Protein AF-A0A7S4EXE8-F1 (afdb_monomer)

Sequence (149 aa):
MPPPPPPPVHASGTGGAAAHLMAPPIGIGGQPGQQPPQQLPQPPAPPPAAAPPPTPQMQQTMAAISQHKQNLGGLQAQQRQLMMVHAQGRLNPVQQQQAMVQVQQLNRAIAALQQKLQADTASLQQQQQIAQQQHQQELQRQQQQQQQQ

Mean predicted aligned error: 17.36 Å

Nearest PDB structures (foldseek):
  7w1m-assembly1_A  TM=9.040E-01  e=3.646E+00  Homo sapiens
  5wkq-assembly1_A  TM=7.401E-01  e=8.380E+00  Shigella flexneri
  3syv-assembly1_A  TM=6.497E-01  e=7.860E+00  Mus musculus

Secondary structure (DSSP, 8-state):
-PPPPPPPP-------------------------PPP--PPPPPPPPPPPPPPPPHHHHHHHHHHHHHHHHHHHHHHHHHHHHHHHHTS---HHHHHHHHHHHHHHHHHHHHHHHHHHHHHHHHHHHHHHHHHHHHHHHHHHHHHHTT-

Radius of gyration: 33.78 Å; Cα contacts (8 Å, |Δi|>4): 37; chains: 1; bounding box: 90×47×71 Å

pLDDT: mean 75.28, std 18.58, range [33.81, 94.44]

Organism: Chrysotila carterae (NCBI:txid13221)

Solvent-accessible surface area (backbone atoms only — not comparable to full-atom values): 9626 Å² total; per-residue (Å²): 136,86,82,85,84,82,82,88,80,88,82,84,79,85,85,82,82,83,82,87,88,85,85,87,82,92,77,92,78,90,77,95,80,81,76,75,80,79,77,71,81,73,76,77,79,76,77,82,79,76,79,79,77,84,47,75,67,49,52,51,43,53,52,51,44,52,51,46,52,53,52,45,52,52,52,53,49,49,53,51,50,50,52,55,60,61,69,67,71,79,66,52,72,69,53,49,52,53,48,52,53,51,49,52,52,48,52,52,52,47,52,54,46,50,53,50,43,52,53,43,52,52,49,46,53,52,52,54,52,51,51,53,52,52,50,54,54,51,52,52,53,52,55,57,54,61,74,75,108

Foldseek 3Di:
DDDDDDDDDDDDDDDDDDDDDDDDDDDDDDDPDDDDPPPDPDPPDDPPDDQDDQDPVLVVLVVVLVVLVVVLVVLVVVLVVLVVVVVVPPDDVVRVVVSVVVNVVSVVVNVVSVVVSVVSVVVSVVVSVVSVVVSVVVVVVVVVVVVVD

Structure (mmCIF, N/CA/C/O backbone):
data_AF-A0A7S4EXE8-F1
#
_entry.id   AF-A0A7S4EXE8-F1
#
loop_
_atom_site.group_PDB
_atom_site.id
_atom_site.type_symbol
_atom_site.label_atom_id
_atom_site.label_alt_id
_atom_site.label_comp_id
_atom_site.label_asym_id
_atom_site.label_entity_id
_atom_site.label_seq_id
_atom_site.pdbx_PDB_ins_code
_atom_site.Cartn_x
_atom_site.Cartn_y
_atom_site.Cartn_z
_atom_site.occupancy
_atom_site.B_iso_or_equiv
_atom_site.auth_seq_id
_atom_site.auth_comp_id
_atom_site.auth_asym_id
_atom_site.auth_atom_id
_atom_site.pdbx_PDB_model_num
ATOM 1 N N . MET A 1 1 ? -11.450 -35.462 -9.674 1.00 50.41 1 MET A N 1
ATOM 2 C CA . MET A 1 1 ? -12.498 -36.242 -8.981 1.00 50.41 1 MET A CA 1
ATOM 3 C C . MET A 1 1 ? -13.486 -35.245 -8.387 1.00 50.41 1 MET A C 1
ATOM 5 O O . MET A 1 1 ? -13.013 -34.333 -7.718 1.00 50.41 1 MET A O 1
ATOM 9 N N . PRO A 1 2 ? -14.787 -35.312 -8.713 1.00 60.88 2 PRO A N 1
ATOM 10 C CA . PRO A 1 2 ? -15.781 -34.358 -8.213 1.00 60.88 2 PRO A CA 1
ATOM 11 C C . PRO A 1 2 ? -16.197 -34.648 -6.752 1.00 60.88 2 PRO A C 1
ATOM 13 O O . PRO A 1 2 ? -16.069 -35.790 -6.307 1.00 60.88 2 PRO A O 1
ATOM 16 N N . PRO A 1 3 ? -16.672 -33.629 -6.007 1.00 61.62 3 PRO A N 1
ATOM 17 C CA . PRO A 1 3 ? -17.107 -33.757 -4.612 1.00 61.62 3 PRO A CA 1
ATOM 18 C C . PRO A 1 3 ? -18.470 -34.470 -4.463 1.00 61.62 3 PRO A C 1
ATOM 20 O O . PRO A 1 3 ? -19.247 -34.500 -5.421 1.00 61.62 3 PRO A O 1
ATOM 23 N N . PRO A 1 4 ? -18.780 -35.031 -3.274 1.00 67.38 4 PRO A N 1
ATOM 24 C CA . PRO A 1 4 ? -20.052 -35.707 -3.010 1.00 67.38 4 PRO A CA 1
ATOM 25 C C . PRO A 1 4 ? -21.248 -34.731 -2.923 1.00 67.38 4 PRO A C 1
ATOM 27 O O . PRO A 1 4 ? -21.058 -33.554 -2.606 1.00 67.38 4 PRO A O 1
ATOM 30 N N . PRO A 1 5 ? -22.482 -35.209 -3.188 1.00 69.62 5 PRO A N 1
ATOM 31 C CA . PRO A 1 5 ? -23.692 -34.385 -3.190 1.00 69.62 5 PRO A CA 1
ATOM 32 C C . PRO A 1 5 ? -24.179 -34.002 -1.774 1.00 69.62 5 PRO A C 1
ATOM 34 O O . PRO A 1 5 ? -23.895 -34.717 -0.810 1.00 69.62 5 PRO A O 1
ATOM 37 N N . PRO A 1 6 ? -24.940 -32.895 -1.640 1.00 68.12 6 PRO A N 1
ATOM 38 C CA . PRO A 1 6 ? -25.520 -32.451 -0.370 1.00 68.12 6 PRO A CA 1
ATOM 39 C C . PRO A 1 6 ? -26.718 -33.316 0.087 1.00 68.12 6 PRO A C 1
ATOM 41 O O . PRO A 1 6 ? -27.368 -33.951 -0.747 1.00 68.12 6 PRO A O 1
ATOM 44 N N . PRO A 1 7 ? -27.047 -33.325 1.397 1.00 62.19 7 PRO A N 1
ATOM 45 C CA . PRO A 1 7 ? -28.216 -34.031 1.932 1.00 62.19 7 PRO A CA 1
ATOM 46 C C . PRO A 1 7 ? -29.552 -33.357 1.546 1.00 62.19 7 PRO A C 1
ATOM 48 O O . PRO A 1 7 ? -29.574 -32.156 1.257 1.00 62.19 7 PRO A O 1
ATOM 51 N N . PRO A 1 8 ? -30.679 -34.101 1.552 1.00 59.56 8 PRO A N 1
ATOM 52 C CA . PRO A 1 8 ? -31.983 -33.583 1.148 1.00 59.56 8 PRO A CA 1
ATOM 53 C C . PRO A 1 8 ? -32.562 -32.593 2.168 1.00 59.56 8 PRO A C 1
ATOM 55 O O . PRO A 1 8 ? -32.577 -32.837 3.374 1.00 59.56 8 PRO A O 1
ATOM 58 N N . VAL A 1 9 ? -33.091 -31.485 1.651 1.00 56.12 9 VAL A N 1
ATOM 59 C CA . VAL A 1 9 ? -33.849 -30.479 2.399 1.00 56.12 9 VAL A CA 1
ATOM 60 C C . VAL A 1 9 ? -35.326 -30.879 2.444 1.00 56.12 9 VAL A C 1
ATOM 62 O O . VAL A 1 9 ? -35.964 -31.040 1.406 1.00 56.12 9 VAL A O 1
ATOM 65 N N . HIS A 1 10 ? -35.899 -31.035 3.638 1.00 46.44 10 HIS A N 1
ATOM 66 C CA . HIS A 1 10 ? -37.352 -31.119 3.788 1.00 46.44 10 HIS A CA 1
ATOM 67 C C . HIS A 1 10 ? -37.927 -29.702 3.754 1.00 46.44 10 HIS A C 1
ATOM 69 O O . HIS A 1 10 ? -37.835 -28.949 4.720 1.00 46.44 10 HIS A O 1
ATOM 75 N N . ALA A 1 11 ? -38.502 -29.342 2.610 1.00 45.72 11 ALA A N 1
ATOM 76 C CA . ALA A 1 11 ? -39.351 -28.174 2.465 1.00 45.72 11 ALA A CA 1
ATOM 77 C C . ALA A 1 11 ? -40.782 -28.536 2.888 1.00 45.72 11 ALA A C 1
ATOM 79 O O . ALA A 1 11 ? -41.367 -29.501 2.402 1.00 45.72 11 ALA A O 1
ATOM 80 N N . SER A 1 12 ? -41.378 -27.738 3.764 1.00 42.78 12 SER A N 1
ATOM 81 C CA . SER A 1 12 ? -42.832 -27.643 3.889 1.00 42.78 12 SER A CA 1
ATOM 82 C C . SER A 1 12 ? -43.164 -26.162 3.942 1.00 42.78 12 SER A C 1
ATOM 84 O O . SER A 1 12 ? -43.001 -25.502 4.963 1.00 42.78 12 SER A O 1
ATOM 86 N N . GLY A 1 13 ? -43.497 -25.630 2.768 1.00 40.88 13 GLY A N 1
ATOM 87 C CA . GLY A 1 13 ? -44.066 -24.301 2.596 1.00 40.88 13 GLY A CA 1
ATOM 88 C C . GLY A 1 13 ? -45.588 -24.369 2.499 1.00 40.88 13 GLY A C 1
ATOM 89 O O . GLY A 1 13 ? -46.168 -25.450 2.567 1.00 40.88 13 GLY A O 1
ATOM 90 N N . THR A 1 14 ? -46.181 -23.205 2.216 1.00 38.81 14 THR A N 1
ATOM 91 C CA . THR A 1 14 ? -47.620 -22.875 2.114 1.00 38.81 14 THR A CA 1
ATOM 92 C C . THR A 1 14 ? -48.256 -22.633 3.491 1.00 38.81 14 THR A C 1
ATOM 94 O O . THR A 1 14 ? -48.207 -23.489 4.356 1.00 38.81 14 THR A O 1
ATOM 97 N N . GLY A 1 15 ? -48.764 -21.454 3.852 1.00 35.69 15 GLY A N 1
ATOM 98 C CA . GLY A 1 15 ? -49.397 -20.391 3.075 1.00 35.69 15 GLY A CA 1
ATOM 99 C C . GLY A 1 15 ? -50.869 -20.327 3.493 1.00 35.69 15 GLY A C 1
ATOM 100 O O . GLY A 1 15 ? -51.488 -21.368 3.664 1.00 35.69 15 GLY A O 1
ATOM 101 N N . GLY A 1 16 ? -51.438 -19.129 3.634 1.00 33.81 16 GLY A N 1
ATOM 102 C CA . GLY A 1 16 ? -52.895 -18.972 3.633 1.00 33.81 16 GLY A CA 1
ATOM 103 C C . GLY A 1 16 ? -53.503 -18.429 4.918 1.00 33.81 16 GLY A C 1
ATOM 104 O O . GLY A 1 16 ? -53.430 -19.017 5.989 1.00 33.81 16 GLY A O 1
ATOM 105 N N . ALA A 1 17 ? -54.129 -17.275 4.748 1.00 40.84 17 ALA A N 1
ATOM 106 C CA . ALA A 1 17 ? -55.019 -16.636 5.684 1.00 40.84 17 ALA A CA 1
ATOM 107 C C . ALA A 1 17 ? -56.302 -17.451 5.927 1.00 40.84 17 ALA A C 1
ATOM 109 O O . ALA A 1 17 ? -56.704 -18.263 5.103 1.00 40.84 17 ALA A O 1
ATOM 110 N N . ALA A 1 18 ? -56.987 -17.048 6.995 1.00 39.09 18 ALA A N 1
ATOM 111 C CA . ALA A 1 18 ? -58.434 -17.072 7.159 1.00 39.09 18 ALA A CA 1
ATOM 112 C C . ALA A 1 18 ? -59.137 -18.427 7.383 1.00 39.09 18 ALA A C 1
ATOM 114 O O . ALA A 1 18 ? -59.157 -19.322 6.554 1.00 39.09 18 ALA A O 1
ATOM 115 N N . ALA A 1 19 ? -59.904 -18.396 8.476 1.00 38.81 19 ALA A N 1
ATOM 116 C CA . ALA A 1 19 ? -61.277 -18.873 8.564 1.00 38.81 19 ALA A CA 1
ATOM 117 C C . ALA A 1 19 ? -61.514 -20.383 8.774 1.00 38.81 19 ALA A C 1
ATOM 119 O O . ALA A 1 19 ? -61.437 -21.198 7.869 1.00 38.81 19 ALA A O 1
ATOM 120 N N . HIS A 1 20 ? -62.040 -20.646 9.976 1.00 42.78 20 HIS A N 1
ATOM 121 C CA . HIS A 1 20 ? -63.339 -21.291 10.172 1.00 42.78 20 HIS A CA 1
ATOM 122 C C . HIS A 1 20 ? -63.474 -22.804 9.902 1.00 42.78 20 HIS A C 1
ATOM 124 O O . HIS A 1 20 ? -63.546 -23.256 8.769 1.00 42.78 20 HIS A O 1
ATOM 130 N N . LEU A 1 21 ? -63.760 -23.497 11.014 1.00 43.69 21 LEU A N 1
ATOM 131 C CA . LEU A 1 21 ? -64.888 -24.420 11.237 1.00 43.69 21 LEU A CA 1
ATOM 132 C C . LEU A 1 21 ? -64.555 -25.892 11.523 1.00 43.69 21 LEU A C 1
ATOM 134 O O . LEU A 1 21 ? -63.811 -26.554 10.817 1.00 43.69 21 LEU A O 1
ATOM 138 N N . MET A 1 22 ? -65.305 -26.371 12.524 1.00 39.97 22 MET A N 1
ATOM 139 C CA . MET A 1 22 ? -65.807 -27.735 12.726 1.00 39.97 22 MET A CA 1
ATOM 140 C C . MET A 1 22 ? -64.983 -28.719 13.576 1.00 39.97 22 MET A C 1
ATOM 142 O O . MET A 1 22 ? -64.315 -29.615 13.084 1.00 39.97 22 MET A O 1
ATOM 146 N N . ALA A 1 23 ? -65.267 -28.605 14.880 1.00 40.66 23 ALA A N 1
ATOM 147 C CA . ALA A 1 23 ? -65.827 -29.653 15.749 1.00 40.66 23 ALA A CA 1
ATOM 148 C C . ALA A 1 23 ? -64.881 -30.693 16.409 1.00 40.66 23 ALA A C 1
ATOM 150 O O . ALA A 1 23 ? -63.863 -31.074 15.842 1.00 40.66 23 ALA A O 1
ATOM 151 N N . PRO A 1 24 ? -65.213 -31.136 17.646 1.00 59.59 24 PRO A N 1
ATOM 152 C CA . PRO A 1 24 ? -64.309 -31.866 18.538 1.00 59.59 24 PRO A CA 1
ATOM 153 C C . PRO A 1 24 ? -64.485 -33.391 18.439 1.00 59.59 24 PRO A C 1
ATOM 155 O O . PRO A 1 24 ? -65.523 -33.862 17.972 1.00 59.59 24 PRO A O 1
ATOM 158 N N . PRO A 1 25 ? -63.576 -34.170 19.049 1.00 44.31 25 PRO A N 1
ATOM 159 C CA . PRO A 1 25 ? -64.010 -35.378 19.730 1.00 44.31 25 PRO A CA 1
ATOM 160 C C . PRO A 1 25 ? -63.699 -35.315 21.225 1.00 44.31 25 PRO A C 1
ATOM 162 O O . PRO A 1 25 ? -62.577 -35.073 21.668 1.00 44.31 25 PRO A O 1
ATOM 165 N N . ILE A 1 26 ? -64.756 -35.558 21.995 1.00 49.12 26 ILE A N 1
ATOM 166 C CA . ILE A 1 26 ? -64.726 -35.869 23.416 1.00 49.12 26 ILE A CA 1
ATOM 167 C C . ILE A 1 26 ? -63.938 -37.166 23.618 1.00 49.12 26 ILE A C 1
ATOM 169 O O . ILE A 1 26 ? -64.305 -38.213 23.091 1.00 49.12 26 ILE A O 1
ATOM 173 N N . GLY A 1 27 ? -62.884 -37.088 24.426 1.00 38.44 27 GLY A N 1
ATOM 174 C CA . GLY A 1 27 ? -62.199 -38.228 25.022 1.00 38.44 27 GLY A CA 1
ATOM 175 C C . GLY A 1 27 ? -62.075 -37.988 26.520 1.00 38.44 27 GLY A C 1
ATOM 176 O O . GLY A 1 27 ? -61.182 -37.277 26.969 1.00 38.44 27 GLY A O 1
ATOM 177 N N . ILE A 1 28 ? -63.019 -38.538 27.282 1.00 46.72 28 ILE A N 1
ATOM 178 C CA . ILE A 1 28 ? -63.002 -38.574 28.745 1.00 46.72 28 ILE A CA 1
ATOM 179 C C . ILE A 1 28 ? -61.961 -39.613 29.176 1.00 46.72 28 ILE A C 1
ATOM 181 O O . ILE A 1 28 ? -62.108 -40.796 28.884 1.00 46.72 28 ILE A O 1
ATOM 185 N N . GLY A 1 29 ? -60.926 -39.178 29.889 1.00 39.91 29 GLY A N 1
ATOM 186 C CA . GLY A 1 29 ? -59.941 -40.044 30.537 1.00 39.91 29 GLY A CA 1
ATOM 187 C C . GLY A 1 29 ? -59.060 -39.199 31.449 1.00 39.91 29 GLY A C 1
ATOM 188 O O . GLY A 1 29 ? -58.275 -38.387 30.975 1.00 39.91 29 GLY A O 1
ATOM 189 N N . GLY A 1 30 ? -59.289 -39.302 32.756 1.00 42.19 30 GLY A N 1
ATOM 190 C CA . GLY A 1 30 ? -58.833 -38.332 33.746 1.00 42.19 30 GLY A CA 1
ATOM 191 C C . GLY A 1 30 ? -57.326 -38.280 34.002 1.00 42.19 30 GLY A C 1
ATOM 192 O O . GLY A 1 30 ? -56.633 -39.287 33.935 1.00 42.19 30 GLY A O 1
ATOM 193 N N . GLN A 1 31 ? -56.874 -37.091 34.403 1.00 40.81 31 GLN A N 1
ATOM 194 C CA . GLN A 1 31 ? -55.796 -36.855 35.367 1.00 40.81 31 GLN A CA 1
ATOM 195 C C . GLN A 1 31 ? -55.987 -35.436 35.943 1.00 40.81 31 GLN A C 1
ATOM 197 O O . GLN A 1 31 ? -55.885 -34.463 35.195 1.00 40.81 31 GLN A O 1
ATOM 202 N N . PRO A 1 32 ? -56.293 -35.270 37.243 1.00 44.44 32 PRO A N 1
ATOM 203 C CA . PRO A 1 32 ? -56.255 -33.963 37.878 1.00 44.44 32 PRO A CA 1
ATOM 204 C C . PRO A 1 32 ? -54.797 -33.663 38.246 1.00 44.44 32 PRO A C 1
ATOM 206 O O . PRO A 1 32 ? -54.228 -34.354 39.085 1.00 44.44 32 PRO A O 1
ATOM 209 N N . GLY A 1 33 ? -54.174 -32.655 37.630 1.00 47.47 33 GLY A N 1
ATOM 210 C CA . GLY A 1 33 ? -52.963 -32.071 38.227 1.00 47.47 33 GLY A CA 1
ATOM 211 C C . GLY A 1 33 ? -51.902 -31.465 37.317 1.00 47.47 33 GLY A C 1
ATOM 212 O O . GLY A 1 33 ? -51.030 -30.783 37.835 1.00 47.47 33 GLY A O 1
ATOM 213 N N . GLN A 1 34 ? -51.935 -31.640 35.999 1.00 45.44 34 GLN A N 1
ATOM 214 C CA . GLN A 1 34 ? -50.853 -31.118 35.153 1.00 45.44 34 GLN A CA 1
ATOM 215 C C . GLN A 1 34 ? -51.307 -29.824 34.474 1.00 45.44 34 GLN A C 1
ATOM 217 O O . GLN A 1 34 ? -51.804 -29.826 33.349 1.00 45.44 34 GLN A O 1
ATOM 222 N N . GLN A 1 35 ? -51.171 -28.705 35.193 1.00 46.94 35 GLN A N 1
ATOM 223 C CA . GLN A 1 35 ? -51.167 -27.388 34.557 1.00 46.94 35 GLN A CA 1
A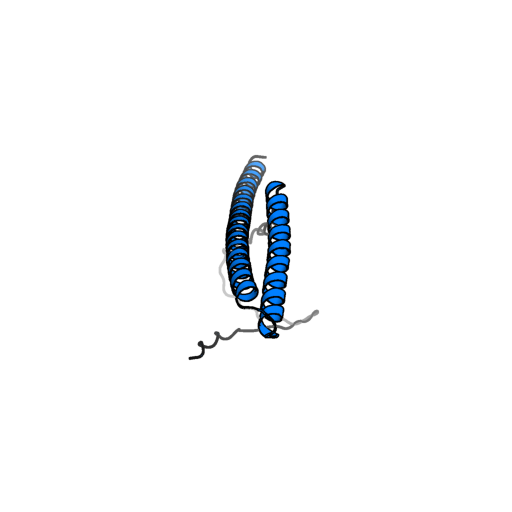TOM 224 C C . GLN A 1 35 ? -50.050 -27.393 33.497 1.00 46.94 35 GLN A C 1
ATOM 226 O O . GLN A 1 35 ? -48.926 -27.779 33.827 1.00 46.94 35 GLN A O 1
ATOM 231 N N . PRO A 1 36 ? -50.314 -27.013 32.233 1.00 54.06 36 PRO A N 1
ATOM 232 C CA . PRO A 1 36 ? -49.245 -26.890 31.253 1.00 54.06 36 PRO A CA 1
ATOM 233 C C . PRO A 1 36 ? -48.228 -25.864 31.776 1.00 54.06 36 PRO A C 1
ATOM 235 O O . PRO A 1 36 ? -48.645 -24.841 32.332 1.00 54.06 36 PRO A O 1
ATOM 238 N N . PRO A 1 37 ? -46.911 -26.110 31.640 1.00 53.62 37 PRO A N 1
ATOM 239 C CA . PRO A 1 37 ? -45.911 -25.129 32.027 1.00 53.62 37 PRO A CA 1
ATOM 240 C C . PRO A 1 37 ? -46.208 -23.840 31.263 1.00 53.62 37 PRO A C 1
ATOM 242 O O . PRO A 1 37 ? -46.212 -23.833 30.031 1.00 53.62 37 PRO A O 1
ATOM 245 N N . GLN A 1 38 ? -46.506 -22.760 31.991 1.00 56.62 38 GLN A N 1
ATOM 246 C CA . GLN A 1 38 ? -46.582 -21.441 31.385 1.00 56.62 38 GLN A CA 1
ATOM 247 C C . GLN A 1 38 ? -45.218 -21.169 30.756 1.00 56.62 38 GLN A C 1
ATOM 249 O O . GLN A 1 38 ? -44.220 -21.007 31.458 1.00 56.62 38 GLN A O 1
ATOM 254 N N . GLN A 1 39 ? -45.167 -21.176 29.425 1.00 54.97 39 GLN A N 1
ATOM 255 C CA . GLN A 1 39 ? -44.027 -20.662 28.692 1.00 54.97 39 GLN A CA 1
ATOM 256 C C . GLN A 1 39 ? -43.932 -19.179 29.043 1.00 54.97 39 GLN A C 1
ATOM 258 O O . GLN A 1 39 ? -44.707 -18.365 28.545 1.00 54.97 39 GLN A O 1
ATOM 263 N N . LEU A 1 40 ? -43.017 -18.840 29.954 1.00 67.69 40 LEU A N 1
ATOM 264 C CA . LEU A 1 40 ? -42.611 -17.458 30.159 1.00 67.69 40 LEU A CA 1
ATOM 265 C C . LEU A 1 40 ? -42.219 -16.903 28.783 1.00 67.69 40 LEU A C 1
ATOM 267 O O . LEU A 1 40 ? -41.491 -17.591 28.056 1.00 67.69 40 LEU A O 1
ATOM 271 N N . PRO A 1 41 ? -42.698 -15.710 28.393 1.00 62.72 41 PRO A N 1
ATOM 272 C CA . PRO A 1 41 ? -42.248 -15.092 27.159 1.00 62.72 41 PRO A CA 1
ATOM 273 C C . PRO A 1 41 ? -40.721 -15.012 27.204 1.00 62.72 41 PRO A C 1
ATOM 275 O O . PRO A 1 41 ? -40.150 -14.380 28.094 1.00 62.72 41 PRO A O 1
ATOM 278 N N . GLN A 1 42 ? -40.055 -15.711 26.281 1.00 61.81 42 GLN A N 1
ATOM 279 C CA . GLN A 1 42 ? -38.615 -15.560 26.121 1.00 61.81 42 GLN A CA 1
ATOM 280 C C . GLN A 1 42 ? -38.356 -14.096 25.750 1.00 61.81 42 GLN A C 1
ATOM 282 O O . GLN A 1 42 ? -39.054 -13.570 24.874 1.00 61.81 42 GLN A O 1
ATOM 287 N N . PRO A 1 43 ? -37.400 -13.417 26.407 1.00 65.75 43 PRO A N 1
ATOM 288 C CA . PRO A 1 43 ? -37.042 -12.069 26.009 1.00 65.75 43 PRO A CA 1
ATOM 289 C C . PRO A 1 43 ? -36.596 -12.092 24.539 1.00 65.75 43 PRO A C 1
ATOM 291 O O . PRO A 1 43 ? -35.957 -13.060 24.109 1.00 65.75 43 PRO A O 1
ATOM 294 N N . PRO A 1 44 ? -36.948 -11.068 23.744 1.00 67.62 44 PRO A N 1
ATOM 295 C CA . PRO A 1 44 ? -36.515 -10.993 22.357 1.00 67.62 44 PRO A CA 1
ATOM 296 C C . PRO A 1 44 ? -34.987 -11.075 22.292 1.00 67.62 44 PRO A C 1
ATOM 298 O O . PRO A 1 44 ? -34.290 -10.486 23.121 1.00 67.62 44 PRO A O 1
ATOM 301 N N . ALA A 1 45 ? -34.470 -11.820 21.312 1.00 63.91 45 ALA A N 1
ATOM 302 C CA . ALA A 1 45 ? -33.036 -11.894 21.074 1.00 63.91 45 ALA A CA 1
ATOM 303 C C . ALA A 1 45 ? -32.476 -10.468 20.908 1.00 63.91 45 ALA A C 1
ATOM 305 O O . ALA A 1 45 ? -33.093 -9.661 20.200 1.00 63.91 45 ALA A O 1
ATOM 306 N N . PRO A 1 46 ? -31.344 -10.133 21.555 1.00 60.94 46 PRO A N 1
ATOM 307 C CA . PRO A 1 46 ? -30.762 -8.809 21.422 1.00 60.94 46 PRO A CA 1
ATOM 308 C C . PRO A 1 46 ? -30.454 -8.531 19.944 1.00 60.94 46 PRO A C 1
ATOM 310 O O . PRO A 1 46 ? -30.061 -9.450 19.214 1.00 60.94 46 PRO A O 1
ATOM 313 N N . PRO A 1 47 ? -30.645 -7.285 19.478 1.00 65.62 47 PRO A N 1
ATOM 314 C CA . PRO A 1 47 ? -30.346 -6.927 18.101 1.00 65.62 47 PRO A CA 1
ATOM 315 C C . PRO A 1 47 ? -28.872 -7.228 17.781 1.00 65.62 47 PRO A C 1
ATOM 317 O O . PRO A 1 47 ? -28.018 -7.126 18.669 1.00 65.62 47 PRO A O 1
ATOM 320 N N . PRO A 1 48 ? -28.546 -7.594 16.527 1.00 60.50 48 PRO A N 1
ATOM 321 C CA . PRO A 1 48 ? -27.165 -7.813 16.124 1.00 60.50 48 PRO A CA 1
ATOM 322 C C . PRO A 1 48 ? -26.339 -6.556 16.415 1.00 60.50 48 PRO A C 1
ATOM 324 O O . PRO A 1 48 ? -26.718 -5.449 16.027 1.00 60.50 48 PRO A O 1
ATOM 327 N N . ALA A 1 49 ? -25.219 -6.731 17.117 1.00 62.22 49 ALA A N 1
ATOM 328 C CA . ALA A 1 49 ? -24.305 -5.638 17.409 1.00 62.22 49 ALA A CA 1
ATOM 329 C C . ALA A 1 49 ? -23.799 -5.028 16.093 1.00 62.22 49 ALA A C 1
ATOM 331 O O . ALA A 1 49 ? -23.366 -5.746 15.186 1.00 62.22 49 ALA A O 1
ATOM 332 N N . ALA A 1 50 ? -23.877 -3.703 15.977 1.00 68.50 50 ALA A N 1
ATOM 333 C CA . ALA A 1 50 ? -23.348 -2.992 14.823 1.00 68.50 50 ALA A CA 1
ATOM 334 C C . ALA A 1 50 ? -21.831 -3.211 14.724 1.00 68.50 50 ALA A C 1
ATOM 336 O O . ALA A 1 50 ? -21.127 -3.202 15.734 1.00 68.50 50 ALA A O 1
ATOM 337 N N . ALA A 1 51 ? -21.316 -3.393 13.505 1.00 65.12 51 ALA A N 1
ATOM 338 C CA . ALA A 1 51 ? -19.876 -3.486 13.294 1.00 65.12 51 ALA A CA 1
ATOM 339 C C . ALA A 1 51 ? -19.187 -2.203 13.802 1.00 65.12 51 ALA A C 1
ATOM 341 O O . ALA A 1 51 ? -19.706 -1.105 13.562 1.00 65.12 51 ALA A O 1
ATOM 342 N N . PRO A 1 52 ? -18.031 -2.312 14.485 1.00 69.38 52 PRO A N 1
ATOM 343 C CA . PRO A 1 52 ? -17.341 -1.138 14.992 1.00 69.38 52 PRO A CA 1
ATOM 344 C C . PRO A 1 52 ? -16.936 -0.222 13.826 1.00 69.38 52 PRO A C 1
ATOM 346 O O . PRO A 1 52 ? -16.501 -0.716 12.778 1.00 69.38 52 PRO A O 1
ATOM 349 N N . PRO A 1 53 ? -17.055 1.108 13.983 1.00 74.81 53 PRO A N 1
ATOM 350 C CA . PRO A 1 53 ? -16.609 2.041 12.960 1.00 74.81 53 PRO A CA 1
ATOM 351 C C . PRO A 1 53 ? -15.089 1.917 12.740 1.00 74.81 53 PRO A C 1
ATOM 353 O O . PRO A 1 53 ? -14.346 1.609 13.679 1.00 74.81 53 PRO A O 1
ATOM 356 N N . PRO A 1 54 ? -14.592 2.169 11.516 1.00 75.94 54 PRO A N 1
ATOM 357 C CA . PRO A 1 54 ? -13.166 2.094 11.224 1.00 75.94 54 PRO A CA 1
ATOM 358 C C . PRO A 1 54 ? -12.390 3.149 12.018 1.00 75.94 54 PRO A C 1
ATOM 360 O O . PRO A 1 54 ? -12.686 4.346 11.953 1.00 75.94 54 PRO A O 1
ATOM 363 N N . THR A 1 55 ? -11.364 2.707 12.746 1.00 85.69 55 THR A N 1
ATOM 364 C CA . THR A 1 55 ? -10.514 3.592 13.552 1.00 85.69 55 THR A CA 1
ATOM 365 C C . THR A 1 55 ? -9.684 4.525 12.656 1.00 85.69 55 THR A C 1
ATOM 367 O O . THR A 1 55 ? -9.426 4.196 11.494 1.00 85.69 55 THR A O 1
ATOM 370 N N . PRO A 1 56 ? -9.205 5.678 13.164 1.00 85.88 56 PRO A N 1
ATOM 371 C CA . PRO A 1 56 ? -8.346 6.579 12.389 1.00 85.88 56 PRO A CA 1
ATOM 372 C C . PRO A 1 56 ? -7.105 5.880 11.818 1.00 85.88 56 PRO A C 1
ATOM 374 O O . PRO A 1 56 ? -6.715 6.119 10.678 1.00 85.88 56 PRO A O 1
ATOM 377 N N . GLN A 1 57 ? -6.515 4.965 12.590 1.00 83.94 57 GLN A N 1
ATOM 378 C CA . GLN A 1 57 ? -5.366 4.175 12.157 1.00 83.94 57 GLN A CA 1
ATOM 379 C C . GLN A 1 57 ? -5.734 3.227 11.003 1.00 83.94 57 GLN A C 1
ATOM 381 O O . GLN A 1 57 ? -4.983 3.115 10.037 1.00 83.94 57 GLN A O 1
ATOM 386 N N . MET A 1 58 ? -6.930 2.635 11.042 1.00 87.19 58 MET A N 1
ATOM 387 C CA . MET A 1 58 ? -7.434 1.740 10.000 1.00 87.19 58 MET A CA 1
ATOM 388 C C . MET A 1 58 ? -7.629 2.500 8.684 1.00 87.19 58 MET A C 1
ATOM 390 O O . MET A 1 58 ? -7.246 2.019 7.617 1.00 87.19 58 MET A O 1
ATOM 394 N N . GLN A 1 59 ? -8.146 3.729 8.766 1.00 89.56 59 GLN A N 1
ATOM 395 C CA . GLN A 1 59 ? -8.316 4.618 7.615 1.00 89.56 59 GLN A CA 1
ATOM 396 C C . GLN A 1 59 ? -6.968 5.000 6.982 1.00 89.56 59 GLN A C 1
ATOM 398 O O . GLN A 1 59 ? -6.833 4.964 5.757 1.00 89.56 59 GLN A O 1
ATOM 403 N N . GLN A 1 60 ? -5.949 5.296 7.797 1.00 89.19 60 GLN A N 1
ATOM 404 C CA . GLN A 1 60 ? -4.592 5.566 7.308 1.00 89.19 60 GLN A CA 1
ATOM 405 C C . GLN A 1 60 ? -3.986 4.347 6.602 1.00 89.19 60 GLN A C 1
ATOM 407 O O . GLN A 1 60 ? -3.440 4.482 5.505 1.00 89.19 60 GLN A O 1
ATOM 412 N N . THR A 1 61 ? -4.127 3.149 7.178 1.00 90.12 61 THR A N 1
ATOM 413 C CA . THR A 1 61 ? -3.644 1.909 6.552 1.00 90.12 61 THR A CA 1
ATOM 414 C C . THR A 1 61 ? -4.357 1.632 5.227 1.00 90.12 61 THR A C 1
ATOM 416 O O . THR A 1 61 ? -3.705 1.296 4.239 1.00 90.12 61 THR A O 1
ATOM 419 N N . MET A 1 62 ? -5.675 1.840 5.143 1.00 88.44 62 MET A N 1
ATOM 420 C CA . MET A 1 62 ? -6.411 1.694 3.879 1.00 88.44 62 MET A CA 1
ATOM 421 C C . MET A 1 62 ? -5.949 2.697 2.813 1.00 88.44 62 MET A C 1
ATOM 423 O O . MET A 1 62 ? -5.796 2.321 1.647 1.00 88.44 62 MET A O 1
ATOM 427 N N . ALA A 1 63 ? -5.674 3.948 3.195 1.00 91.19 63 ALA A N 1
ATOM 428 C CA . ALA A 1 63 ? -5.132 4.953 2.282 1.00 91.19 63 ALA A CA 1
ATOM 429 C C . ALA A 1 63 ? -3.736 4.562 1.764 1.00 91.19 63 ALA A C 1
ATOM 431 O O . ALA A 1 63 ? -3.487 4.641 0.557 1.00 91.19 63 ALA A O 1
ATOM 432 N N . ALA A 1 64 ? -2.857 4.070 2.644 1.00 89.31 64 ALA A N 1
ATOM 433 C CA . ALA A 1 64 ? -1.525 3.588 2.277 1.00 89.31 64 ALA A CA 1
ATOM 434 C C . ALA A 1 64 ? -1.589 2.403 1.299 1.00 89.31 64 ALA A C 1
ATOM 436 O O . ALA A 1 64 ? -0.925 2.423 0.262 1.00 89.31 64 ALA A O 1
ATOM 437 N N . ILE A 1 65 ? -2.459 1.420 1.562 1.00 92.19 65 ILE A N 1
ATOM 438 C CA . ILE A 1 65 ? -2.716 0.297 0.646 1.00 92.19 65 ILE A CA 1
ATOM 439 C C . ILE A 1 65 ? -3.160 0.815 -0.725 1.00 92.19 65 ILE A C 1
ATOM 441 O O . ILE A 1 65 ? -2.671 0.345 -1.753 1.00 92.19 65 ILE A O 1
ATOM 445 N N . SER A 1 66 ? -4.069 1.791 -0.758 1.00 92.50 66 SER A N 1
ATOM 446 C CA . SER A 1 66 ? -4.567 2.361 -2.012 1.00 92.50 66 SER A CA 1
ATOM 447 C C . SER A 1 66 ? -3.444 3.022 -2.820 1.00 92.50 66 SER A C 1
ATOM 449 O O . SER A 1 66 ? -3.283 2.729 -4.008 1.00 92.50 66 SER A O 1
ATOM 451 N N . GLN A 1 67 ? -2.589 3.820 -2.170 1.00 92.31 67 GLN A N 1
ATOM 452 C CA . GLN A 1 67 ? -1.426 4.425 -2.826 1.00 92.31 67 GLN A CA 1
ATOM 453 C C . GLN A 1 67 ? -0.414 3.383 -3.311 1.00 92.31 67 GLN A C 1
ATOM 455 O O . GLN A 1 67 ? 0.066 3.462 -4.444 1.00 92.31 67 GLN A O 1
ATOM 460 N N . HIS A 1 68 ? -0.102 2.370 -2.499 1.00 91.94 68 HIS A N 1
ATOM 461 C CA . HIS A 1 68 ? 0.826 1.319 -2.909 1.00 91.94 68 HIS A CA 1
ATOM 462 C C . HIS A 1 68 ? 0.296 0.527 -4.115 1.00 91.94 68 HIS A C 1
ATOM 464 O O . HIS A 1 68 ? 1.078 0.201 -5.008 1.00 91.94 68 HIS A O 1
ATOM 470 N N . LYS A 1 69 ? -1.019 0.268 -4.203 1.00 90.94 69 LYS A N 1
ATOM 471 C CA . LYS A 1 69 ? -1.640 -0.373 -5.380 1.00 90.94 69 LYS A CA 1
ATOM 472 C C . LYS A 1 69 ? -1.511 0.479 -6.640 1.00 90.94 69 LYS A C 1
ATOM 474 O O . LYS A 1 69 ? -1.183 -0.059 -7.697 1.00 90.94 69 LYS A O 1
ATOM 479 N N . GLN A 1 70 ? -1.732 1.788 -6.532 1.00 92.69 70 GLN A N 1
ATOM 480 C CA . GLN A 1 70 ? -1.563 2.713 -7.658 1.00 92.69 70 GLN A CA 1
ATOM 481 C C . GLN A 1 70 ? -0.108 2.736 -8.146 1.00 92.69 70 GLN A C 1
ATOM 483 O O . GLN A 1 70 ? 0.145 2.551 -9.337 1.00 92.69 70 GLN A O 1
ATOM 488 N N . ASN A 1 71 ? 0.848 2.860 -7.221 1.00 91.88 71 ASN A N 1
ATOM 489 C CA . ASN A 1 71 ? 2.279 2.836 -7.537 1.00 91.88 71 ASN A CA 1
ATOM 490 C C . ASN A 1 71 ? 2.706 1.509 -8.179 1.00 91.88 71 ASN A C 1
ATOM 492 O O . ASN A 1 71 ? 3.432 1.501 -9.174 1.00 91.88 71 ASN A O 1
ATOM 496 N N . LEU A 1 72 ? 2.217 0.381 -7.657 1.00 93.00 72 LEU A N 1
ATOM 497 C CA . LEU A 1 72 ? 2.479 -0.938 -8.226 1.00 93.00 72 LEU A CA 1
ATOM 498 C C . LEU A 1 72 ? 1.952 -1.049 -9.665 1.00 93.00 72 LEU A C 1
ATOM 500 O O . LEU A 1 72 ? 2.659 -1.554 -10.537 1.00 93.00 72 LEU A O 1
ATOM 504 N N . GLY A 1 73 ? 0.742 -0.545 -9.926 1.00 92.50 73 GLY A N 1
ATOM 505 C CA . GLY A 1 73 ? 0.164 -0.496 -11.270 1.00 92.50 73 GLY A CA 1
ATOM 506 C C . GLY A 1 73 ? 1.007 0.336 -12.242 1.00 92.50 73 GLY A C 1
ATOM 507 O O . GLY A 1 73 ? 1.278 -0.115 -13.356 1.00 92.50 73 GLY A O 1
ATOM 508 N N . GLY A 1 74 ? 1.490 1.502 -11.800 1.00 93.62 74 GLY A N 1
ATOM 509 C CA . GLY A 1 74 ? 2.387 2.356 -12.584 1.00 93.62 74 GLY A CA 1
ATOM 510 C C . GLY A 1 74 ? 3.701 1.661 -12.952 1.00 93.62 74 GLY A C 1
ATOM 511 O O . GLY A 1 74 ? 4.097 1.659 -14.118 1.00 93.62 74 GLY A O 1
ATOM 512 N N . LEU A 1 75 ? 4.343 0.991 -11.991 1.00 92.31 75 LEU A N 1
ATOM 513 C CA . LEU A 1 75 ? 5.587 0.252 -12.244 1.00 92.31 75 LEU A CA 1
ATOM 514 C C . LEU A 1 75 ? 5.377 -0.949 -13.173 1.00 92.31 75 LEU A C 1
ATOM 516 O O . LEU A 1 75 ? 6.190 -1.190 -14.063 1.00 92.31 75 LEU A O 1
ATOM 520 N N . GLN A 1 76 ? 4.276 -1.687 -13.024 1.00 90.06 76 GLN A N 1
ATOM 521 C CA . GLN A 1 76 ? 3.953 -2.787 -13.939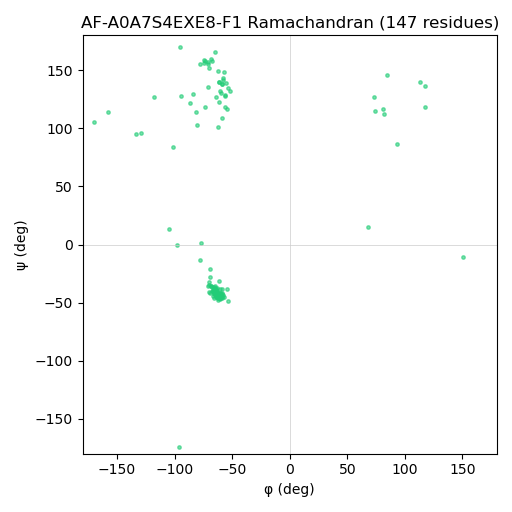 1.00 90.06 76 GLN A CA 1
ATOM 522 C C . GLN A 1 76 ? 3.668 -2.291 -15.364 1.00 90.06 76 GLN A C 1
ATOM 524 O O . GLN A 1 76 ? 4.039 -2.956 -16.333 1.00 90.06 76 GLN A O 1
ATOM 529 N N . ALA A 1 77 ? 3.033 -1.125 -15.513 1.00 90.50 77 ALA A N 1
ATOM 530 C CA . ALA A 1 77 ? 2.831 -0.499 -16.816 1.00 90.50 77 ALA A CA 1
ATOM 531 C C . ALA A 1 77 ? 4.167 -0.077 -17.450 1.00 90.50 77 ALA A C 1
ATOM 533 O O . ALA A 1 77 ? 4.391 -0.341 -18.633 1.00 90.50 77 ALA A O 1
ATOM 534 N N . GLN A 1 78 ? 5.080 0.496 -16.657 1.00 88.31 78 GLN A N 1
ATOM 535 C CA . GLN A 1 78 ? 6.422 0.864 -17.113 1.00 88.31 78 GLN A CA 1
ATOM 536 C C . GLN A 1 78 ? 7.237 -0.365 -17.537 1.00 88.31 78 GLN A C 1
ATOM 538 O O . GLN A 1 78 ? 7.851 -0.359 -18.603 1.00 88.31 78 GLN A O 1
ATOM 543 N N . GLN A 1 79 ? 7.185 -1.453 -16.764 1.00 88.06 79 GLN A N 1
ATOM 544 C CA . GLN A 1 79 ? 7.816 -2.724 -17.128 1.00 88.06 79 GLN A CA 1
ATOM 545 C C . GLN A 1 79 ? 7.263 -3.265 -18.458 1.00 88.06 79 GLN A C 1
ATOM 547 O O . GLN A 1 79 ? 8.035 -3.700 -19.313 1.00 88.06 79 GLN A O 1
ATOM 552 N N . ARG A 1 80 ? 5.941 -3.191 -18.675 1.00 87.44 80 ARG A N 1
ATOM 553 C CA . ARG A 1 80 ? 5.313 -3.582 -19.948 1.00 87.44 80 ARG A CA 1
ATOM 554 C C . ARG A 1 80 ? 5.778 -2.716 -21.116 1.00 87.44 80 ARG A C 1
ATOM 556 O O . ARG A 1 80 ? 6.076 -3.261 -22.175 1.00 87.44 80 ARG A O 1
ATOM 563 N N . GLN A 1 81 ? 5.872 -1.399 -20.933 1.00 86.25 81 GLN A N 1
ATOM 564 C CA . GLN A 1 81 ? 6.405 -0.501 -21.963 1.00 86.25 81 GLN A CA 1
ATOM 565 C C . GLN A 1 81 ? 7.855 -0.832 -22.303 1.00 86.25 81 GLN A C 1
ATOM 567 O O . GLN A 1 81 ? 8.178 -0.957 -23.480 1.00 86.25 81 GLN A O 1
ATOM 572 N N . LEU A 1 82 ? 8.702 -1.063 -21.298 1.00 84.31 82 LEU A N 1
ATOM 573 C CA . LEU A 1 82 ? 10.088 -1.477 -21.516 1.00 84.31 82 LEU A CA 1
ATOM 574 C C . LEU A 1 82 ? 10.179 -2.786 -22.300 1.00 84.31 82 LEU A C 1
ATOM 576 O O . LEU A 1 82 ? 10.900 -2.856 -23.290 1.00 84.31 82 LEU A O 1
ATOM 580 N N . MET A 1 83 ? 9.385 -3.798 -21.942 1.00 83.19 83 MET A N 1
ATOM 581 C CA . MET A 1 83 ? 9.332 -5.044 -22.713 1.00 83.19 83 MET A CA 1
ATOM 582 C C . MET A 1 83 ? 8.881 -4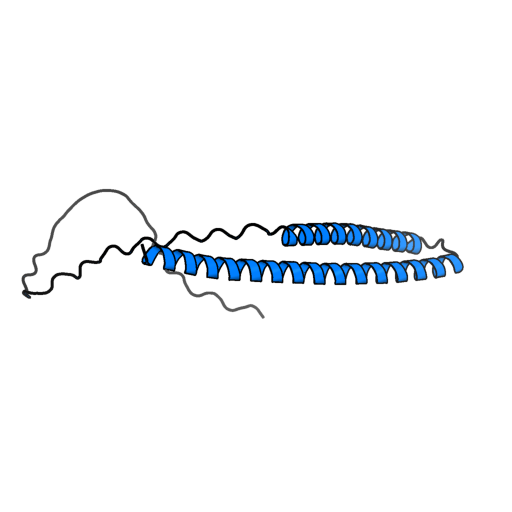.819 -24.165 1.00 83.19 83 MET A C 1
ATOM 584 O O . MET A 1 83 ? 9.454 -5.420 -25.072 1.00 83.19 83 MET A O 1
ATOM 588 N N . MET A 1 84 ? 7.919 -3.922 -24.412 1.00 82.88 84 MET A N 1
ATOM 589 C CA . MET A 1 84 ? 7.477 -3.575 -25.772 1.00 82.88 84 MET A CA 1
ATOM 590 C C . MET A 1 84 ? 8.543 -2.818 -26.577 1.00 82.88 84 MET A C 1
ATOM 592 O O . MET A 1 84 ? 8.672 -3.042 -27.781 1.00 82.88 84 MET A O 1
ATOM 596 N N . VAL A 1 85 ? 9.331 -1.949 -25.936 1.00 78.19 85 VAL A N 1
ATOM 597 C CA . VAL A 1 85 ? 10.470 -1.269 -26.575 1.00 78.19 85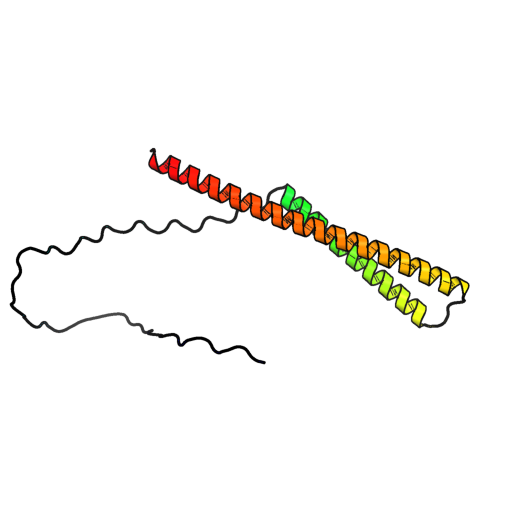 VAL A CA 1
ATOM 598 C C . VAL A 1 85 ? 11.569 -2.278 -26.916 1.00 78.19 85 VAL A C 1
ATOM 600 O O . VAL A 1 85 ? 12.142 -2.221 -28.003 1.00 78.19 85 VAL A O 1
ATOM 603 N N . HIS A 1 86 ? 11.825 -3.249 -26.036 1.00 71.50 86 HIS A N 1
ATOM 604 C CA . HIS A 1 86 ? 12.830 -4.288 -26.273 1.00 71.50 86 HIS A CA 1
ATOM 605 C C . HIS A 1 86 ? 12.414 -5.275 -27.373 1.00 71.50 86 HIS A C 1
ATOM 607 O O . HIS A 1 86 ? 13.260 -5.714 -28.150 1.00 71.50 86 HIS A O 1
ATOM 613 N N . ALA A 1 87 ? 11.119 -5.583 -27.486 1.00 71.19 87 ALA A N 1
ATOM 614 C CA . ALA A 1 87 ? 10.587 -6.496 -28.498 1.00 71.19 87 ALA A CA 1
ATOM 615 C C . ALA A 1 87 ? 10.655 -5.942 -29.937 1.00 71.19 87 ALA A C 1
ATOM 617 O O . ALA A 1 87 ? 10.662 -6.722 -30.885 1.00 71.19 87 ALA A O 1
ATOM 618 N N . GLN A 1 88 ? 10.757 -4.619 -30.125 1.00 71.88 88 GLN A N 1
ATOM 619 C CA . GLN A 1 88 ? 10.839 -3.986 -31.454 1.00 71.88 88 GLN A CA 1
ATOM 620 C C . GLN A 1 88 ? 12.223 -4.093 -32.131 1.00 71.88 88 GLN A C 1
ATOM 622 O O . GLN A 1 88 ? 12.406 -3.591 -33.239 1.00 71.88 88 GLN A O 1
ATOM 627 N N . GLY A 1 89 ? 13.205 -4.752 -31.501 1.00 63.50 89 GLY A N 1
ATOM 628 C CA . GLY A 1 89 ? 14.422 -5.229 -32.176 1.00 63.50 89 GLY A CA 1
ATOM 629 C C . GLY A 1 89 ? 15.393 -4.154 -32.687 1.00 63.50 89 GLY A C 1
ATOM 630 O O . GLY A 1 89 ? 16.268 -4.459 -33.490 1.00 63.50 89 GLY A O 1
ATOM 631 N N . ARG A 1 90 ? 15.266 -2.898 -32.240 1.00 69.31 90 ARG A N 1
ATOM 632 C CA . ARG A 1 90 ? 16.078 -1.749 -32.704 1.00 69.31 90 ARG A CA 1
ATOM 633 C C . ARG A 1 90 ? 17.153 -1.290 -31.709 1.00 69.31 90 ARG A C 1
ATOM 635 O O . ARG A 1 90 ? 17.694 -0.199 -31.860 1.00 69.31 90 ARG A O 1
ATOM 642 N N . LEU A 1 91 ? 17.454 -2.091 -30.687 1.00 72.69 91 LEU A N 1
ATOM 643 C CA . LEU A 1 91 ? 18.370 -1.705 -29.611 1.00 72.69 91 LEU A CA 1
ATOM 644 C C . LEU A 1 91 ? 19.794 -2.182 -29.894 1.00 72.69 91 LEU A C 1
ATOM 646 O O . LEU A 1 91 ? 20.030 -3.364 -30.127 1.00 72.69 91 LEU A O 1
ATOM 650 N N . ASN A 1 92 ? 20.752 -1.261 -29.813 1.00 84.06 92 ASN A N 1
ATOM 651 C CA . ASN A 1 92 ? 22.178 -1.595 -29.834 1.00 84.06 92 ASN A CA 1
ATOM 652 C C . ASN A 1 92 ? 22.566 -2.346 -28.532 1.00 84.06 92 ASN A C 1
ATOM 654 O O . ASN A 1 92 ? 21.875 -2.182 -27.523 1.00 84.06 92 ASN A O 1
ATOM 658 N N . PRO A 1 93 ? 23.673 -3.113 -28.470 1.00 81.56 93 PRO A N 1
ATOM 659 C CA . PRO A 1 93 ? 23.986 -3.959 -27.310 1.00 81.56 93 PRO A CA 1
ATOM 660 C C . PRO A 1 93 ? 24.165 -3.164 -26.006 1.00 81.56 93 PRO A C 1
ATOM 662 O O . PRO A 1 93 ? 23.775 -3.633 -24.940 1.00 81.56 93 PRO A O 1
ATOM 665 N N . VAL A 1 94 ? 24.648 -1.918 -26.084 1.00 85.06 94 VAL A N 1
ATOM 666 C CA . VAL A 1 94 ? 24.699 -1.001 -24.929 1.00 85.06 94 VAL A CA 1
ATOM 667 C C . VAL A 1 94 ? 23.291 -0.658 -24.428 1.00 85.06 94 VAL A C 1
ATOM 669 O O . VAL A 1 94 ? 23.031 -0.703 -23.229 1.00 85.06 94 VAL A O 1
ATOM 672 N N . GLN A 1 95 ? 22.357 -0.375 -25.339 1.00 83.00 95 GLN A N 1
ATOM 673 C CA . GLN A 1 95 ? 20.966 -0.080 -24.987 1.00 83.00 95 GLN A CA 1
ATOM 674 C C . GLN A 1 95 ? 20.260 -1.323 -24.435 1.00 83.00 95 GLN A C 1
ATOM 676 O O . GLN A 1 95 ? 19.484 -1.204 -23.496 1.00 83.00 95 GLN A O 1
ATOM 681 N N . GLN A 1 96 ? 20.575 -2.516 -24.952 1.00 81.19 96 GLN A N 1
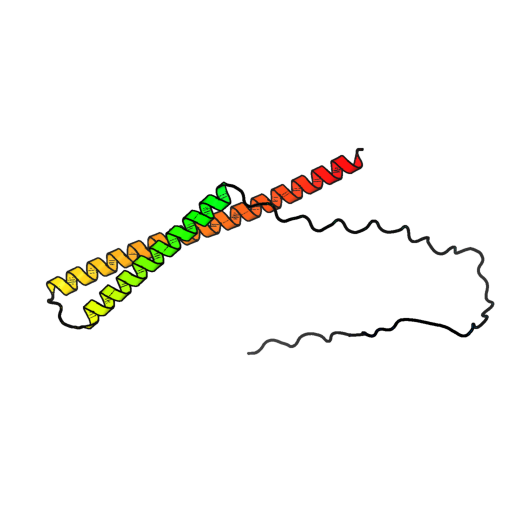ATOM 682 C CA . GLN A 1 96 ? 20.054 -3.790 -24.450 1.00 81.19 96 GLN A CA 1
ATOM 683 C C . GLN A 1 96 ? 20.558 -4.107 -23.029 1.00 81.19 96 GLN A C 1
ATOM 685 O O . GLN A 1 96 ? 19.790 -4.578 -22.187 1.00 81.19 96 GLN A O 1
ATOM 690 N N . GLN A 1 97 ? 21.824 -3.809 -22.725 1.00 83.88 97 GLN A N 1
ATOM 691 C CA . GLN A 1 97 ? 22.357 -3.957 -21.369 1.00 83.88 97 GLN A CA 1
ATOM 692 C C . GLN A 1 97 ? 21.693 -2.966 -20.400 1.00 83.88 97 GLN A C 1
ATOM 694 O O . GLN A 1 97 ? 21.266 -3.351 -19.311 1.00 83.88 97 GLN A O 1
ATOM 699 N N . GLN A 1 98 ? 21.539 -1.707 -20.815 1.00 84.75 98 GLN A N 1
ATOM 700 C CA . GLN A 1 98 ? 20.910 -0.658 -20.008 1.00 84.75 98 GLN A CA 1
ATOM 701 C C . GLN A 1 98 ? 19.428 -0.962 -19.726 1.00 84.75 98 GLN A C 1
ATOM 703 O O . GLN A 1 98 ? 18.962 -0.848 -18.592 1.00 84.75 98 GLN A O 1
ATOM 708 N N . ALA A 1 99 ? 18.724 -1.458 -20.739 1.00 84.00 99 ALA A N 1
ATOM 709 C CA . ALA A 1 99 ? 17.382 -2.018 -20.670 1.00 84.00 99 ALA A CA 1
ATOM 710 C C . ALA A 1 99 ? 17.241 -3.131 -19.621 1.00 84.00 99 ALA A C 1
ATOM 712 O O . ALA A 1 99 ? 16.320 -3.113 -18.802 1.00 84.00 99 ALA A O 1
ATOM 713 N N . MET A 1 100 ? 18.162 -4.098 -19.619 1.00 86.19 100 MET A N 1
ATOM 714 C CA . MET A 1 100 ? 18.128 -5.226 -18.687 1.00 86.19 100 MET A CA 1
ATOM 715 C C . MET A 1 100 ? 18.329 -4.768 -17.236 1.00 86.19 100 MET A C 1
ATOM 717 O O . MET A 1 100 ? 17.612 -5.220 -16.340 1.00 86.19 100 MET A O 1
ATOM 721 N N . VAL A 1 101 ? 19.240 -3.816 -17.009 1.00 90.69 101 VAL A N 1
ATOM 722 C CA . VAL A 1 101 ? 19.443 -3.192 -15.691 1.00 90.69 101 VAL A CA 1
ATOM 723 C C . VAL A 1 101 ? 18.177 -2.462 -15.238 1.00 90.69 101 VAL A C 1
ATOM 725 O O . VAL A 1 101 ? 17.758 -2.611 -14.090 1.00 90.69 101 VAL A O 1
ATOM 728 N N . GLN A 1 102 ? 17.522 -1.727 -16.138 1.00 87.31 102 GLN A N 1
ATOM 729 C CA . GLN A 1 102 ? 16.295 -0.993 -15.829 1.00 87.31 102 GLN A CA 1
ATOM 730 C C . GLN A 1 102 ? 15.132 -1.939 -15.484 1.00 87.31 102 GLN A C 1
ATOM 732 O O . GLN A 1 102 ? 14.420 -1.714 -14.505 1.00 87.31 102 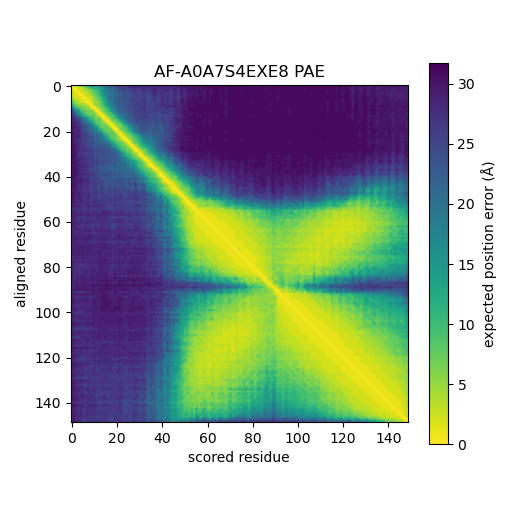GLN A O 1
ATOM 737 N N . VAL A 1 103 ? 14.996 -3.057 -16.206 1.00 88.38 103 VAL A N 1
ATOM 738 C CA . VAL A 1 103 ? 14.027 -4.121 -15.882 1.00 88.38 103 VAL A CA 1
ATOM 739 C C . VAL A 1 103 ? 14.338 -4.763 -14.530 1.00 88.38 103 VAL A C 1
ATOM 741 O O . VAL A 1 103 ? 13.428 -4.988 -13.734 1.00 88.38 103 VAL A O 1
ATOM 744 N N . GLN A 1 104 ? 15.610 -5.025 -14.221 1.00 90.62 104 GLN A N 1
ATOM 745 C CA . GLN A 1 104 ? 15.996 -5.603 -12.934 1.00 90.62 104 GLN A CA 1
ATOM 746 C C . GLN A 1 104 ? 15.685 -4.657 -11.761 1.00 90.62 104 GLN A C 1
ATOM 748 O O . GLN A 1 104 ? 15.185 -5.104 -10.724 1.00 90.62 104 GLN A O 1
ATOM 753 N N . GLN A 1 105 ? 15.914 -3.350 -11.930 1.00 92.12 105 G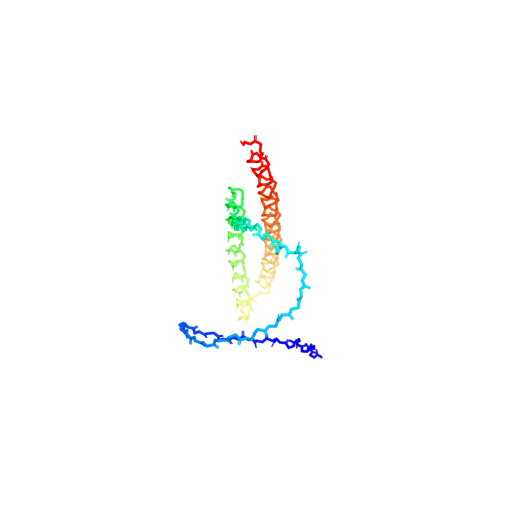LN A N 1
ATOM 754 C CA . GLN A 1 105 ? 15.539 -2.331 -10.943 1.00 92.12 105 GLN A CA 1
ATOM 755 C C . GLN A 1 105 ? 14.020 -2.258 -10.751 1.00 92.12 105 GLN A C 1
ATOM 757 O O . GLN A 1 105 ? 13.546 -2.266 -9.613 1.00 92.12 105 GLN A O 1
ATOM 762 N N . LEU A 1 106 ? 13.256 -2.270 -11.846 1.00 91.12 106 LEU A N 1
ATOM 763 C CA . LEU A 1 106 ? 11.794 -2.317 -11.812 1.00 91.12 106 LEU A CA 1
ATOM 764 C C . LEU A 1 106 ? 11.274 -3.548 -11.076 1.00 91.12 106 LEU A C 1
ATOM 766 O O . LEU A 1 106 ? 10.412 -3.426 -10.209 1.00 91.12 106 LEU A O 1
ATOM 770 N N . ASN A 1 107 ? 11.835 -4.722 -11.358 1.00 91.69 107 ASN A N 1
ATOM 771 C CA . ASN A 1 107 ? 11.451 -5.963 -10.689 1.00 91.69 107 ASN A CA 1
ATOM 772 C C . ASN A 1 107 ? 11.691 -5.886 -9.178 1.00 91.69 107 ASN A C 1
ATOM 7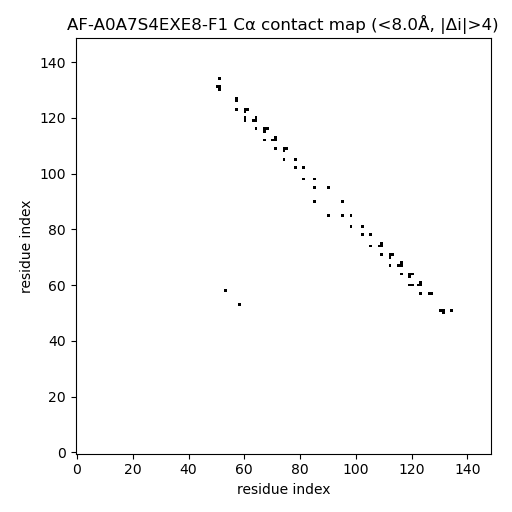74 O O . ASN A 1 107 ? 10.829 -6.294 -8.399 1.00 91.69 107 ASN A O 1
ATOM 778 N N . ARG A 1 108 ? 12.823 -5.312 -8.752 1.00 94.44 108 ARG A N 1
ATOM 779 C CA . ARG A 1 108 ? 13.114 -5.096 -7.329 1.00 94.44 108 ARG A CA 1
ATOM 780 C C . ARG A 1 108 ? 12.112 -4.129 -6.689 1.00 94.44 108 ARG A C 1
ATOM 782 O O . ARG A 1 108 ? 11.615 -4.413 -5.602 1.00 94.44 108 ARG A O 1
ATOM 789 N N . ALA A 1 109 ? 11.791 -3.021 -7.357 1.00 90.94 109 ALA A N 1
ATOM 790 C CA . ALA A 1 109 ? 10.826 -2.040 -6.858 1.00 90.94 109 ALA A CA 1
ATOM 791 C C . ALA A 1 109 ? 9.407 -2.628 -6.742 1.00 90.94 109 ALA A C 1
ATOM 793 O O . ALA A 1 109 ? 8.736 -2.445 -5.727 1.00 90.94 109 ALA A O 1
ATOM 794 N N . ILE A 1 110 ? 8.977 -3.394 -7.749 1.00 93.69 110 ILE A N 1
ATOM 795 C CA . ILE A 1 110 ? 7.699 -4.117 -7.759 1.00 93.69 110 ILE A CA 1
ATOM 796 C C . ILE A 1 110 ? 7.638 -5.117 -6.599 1.00 93.69 110 ILE A C 1
ATOM 798 O O . ILE A 1 110 ? 6.636 -5.155 -5.885 1.00 93.69 110 ILE A O 1
ATOM 802 N N . ALA A 1 111 ? 8.701 -5.899 -6.382 1.00 93.69 111 ALA A N 1
ATOM 803 C CA . ALA A 1 111 ? 8.765 -6.860 -5.282 1.00 93.69 111 ALA A CA 1
ATOM 804 C C . ALA A 1 111 ? 8.679 -6.168 -3.911 1.00 93.69 111 ALA A C 1
ATOM 806 O O . ALA A 1 111 ? 7.909 -6.599 -3.053 1.00 93.69 111 ALA A O 1
ATOM 807 N N . ALA A 1 112 ? 9.402 -5.060 -3.722 1.00 94.00 112 ALA A N 1
ATOM 808 C CA . ALA A 1 112 ? 9.366 -4.289 -2.480 1.00 94.00 112 ALA A CA 1
ATOM 809 C C . ALA A 1 112 ? 7.969 -3.705 -2.195 1.00 94.00 112 ALA A C 1
ATOM 811 O O . ALA A 1 112 ? 7.472 -3.794 -1.071 1.00 94.00 112 ALA A O 1
ATOM 812 N N . LEU A 1 113 ? 7.298 -3.154 -3.212 1.00 93.75 113 LEU A N 1
ATOM 813 C CA . LEU A 1 113 ? 5.931 -2.646 -3.065 1.00 93.75 113 LEU A CA 1
ATOM 814 C C . LEU A 1 113 ? 4.914 -3.758 -2.803 1.00 93.75 113 LEU A C 1
ATOM 816 O O . LEU A 1 113 ? 4.000 -3.554 -2.006 1.00 93.75 113 LEU A O 1
ATOM 820 N N . GLN A 1 114 ? 5.075 -4.934 -3.415 1.00 92.25 114 GLN A N 1
ATOM 821 C CA . GLN A 1 114 ? 4.230 -6.091 -3.104 1.00 92.25 114 GLN A CA 1
ATOM 822 C C . GLN A 1 114 ? 4.391 -6.541 -1.652 1.00 92.25 114 GLN A C 1
ATOM 824 O O . GLN A 1 114 ? 3.385 -6.769 -0.983 1.00 92.25 114 GLN A O 1
ATOM 829 N N . GLN A 1 115 ? 5.624 -6.616 -1.142 1.00 93.81 115 GLN A N 1
ATOM 830 C CA . GLN A 1 115 ? 5.862 -6.940 0.267 1.00 93.81 115 GLN A CA 1
ATOM 831 C C . GLN A 1 115 ? 5.209 -5.916 1.196 1.00 93.81 115 GLN A C 1
ATOM 833 O O . GLN A 1 115 ? 4.554 -6.292 2.168 1.00 93.81 115 GLN A O 1
ATOM 838 N N . LYS A 1 116 ? 5.328 -4.624 0.876 1.00 91.94 116 LYS A N 1
ATOM 839 C CA . LYS A 1 116 ? 4.727 -3.567 1.693 1.00 91.94 116 LYS A CA 1
ATOM 840 C C . LYS A 1 116 ? 3.199 -3.632 1.686 1.00 91.94 116 LYS A C 1
ATOM 842 O O . LYS A 1 116 ? 2.584 -3.567 2.742 1.00 91.94 116 LYS A O 1
ATOM 847 N N . LEU A 1 117 ? 2.596 -3.890 0.524 1.00 94.19 117 LEU A N 1
ATOM 848 C CA . LEU A 1 117 ? 1.159 -4.149 0.402 1.00 94.19 117 LEU A CA 1
ATOM 849 C C . LEU A 1 117 ? 0.690 -5.331 1.248 1.00 94.19 117 LEU A C 1
ATOM 851 O O . LEU A 1 117 ? -0.359 -5.242 1.887 1.00 94.19 117 LEU A O 1
ATOM 855 N N . GLN A 1 118 ? 1.442 -6.431 1.253 1.00 93.38 118 GLN A N 1
ATOM 856 C CA . GLN A 1 118 ? 1.124 -7.593 2.081 1.00 93.38 118 GLN A CA 1
ATOM 857 C C . GLN A 1 118 ? 1.195 -7.246 3.572 1.00 93.38 118 GLN A C 1
ATOM 859 O O . GLN A 1 118 ? 0.266 -7.568 4.311 1.00 93.38 118 GLN A O 1
ATOM 864 N N . ALA A 1 119 ? 2.242 -6.535 3.998 1.00 92.56 119 ALA A N 1
ATOM 865 C CA . ALA A 1 119 ? 2.412 -6.108 5.385 1.00 92.56 119 ALA A CA 1
ATOM 866 C C . ALA A 1 119 ? 1.298 -5.155 5.850 1.00 92.56 119 ALA A C 1
ATOM 868 O O . ALA A 1 119 ? 0.731 -5.347 6.928 1.00 92.56 119 ALA A O 1
ATOM 869 N N . ASP A 1 120 ? 0.931 -4.170 5.026 1.00 90.94 120 ASP A N 1
ATOM 870 C CA . ASP A 1 120 ? -0.164 -3.246 5.338 1.00 90.94 120 ASP A CA 1
ATOM 871 C C . ASP A 1 120 ? -1.509 -3.982 5.405 1.00 90.94 120 ASP A C 1
ATOM 873 O O . ASP A 1 120 ? -2.318 -3.728 6.295 1.00 90.94 120 ASP A O 1
ATOM 877 N N . THR A 1 121 ? -1.744 -4.936 4.499 1.00 91.19 121 THR A N 1
ATOM 878 C CA . THR A 1 121 ? -2.979 -5.739 4.489 1.00 91.19 121 THR A CA 1
ATOM 879 C C . THR A 1 121 ? -3.084 -6.619 5.735 1.00 91.19 121 THR A C 1
ATOM 881 O O . THR A 1 121 ? -4.149 -6.691 6.347 1.00 91.19 121 THR A O 1
ATOM 884 N N . ALA A 1 122 ? -1.981 -7.249 6.147 1.00 92.19 122 ALA A N 1
ATOM 885 C CA . ALA A 1 122 ? -1.928 -8.037 7.377 1.00 92.19 122 ALA A CA 1
ATOM 886 C C . ALA A 1 122 ? -2.158 -7.158 8.616 1.00 92.19 122 ALA A C 1
ATOM 888 O O . ALA A 1 122 ? -2.923 -7.526 9.508 1.00 92.19 122 ALA A O 1
ATOM 889 N N . SER A 1 123 ? -1.558 -5.964 8.638 1.00 91.75 123 SER A N 1
ATOM 890 C CA . SER A 1 123 ? -1.747 -4.990 9.718 1.00 91.75 123 SER A CA 1
ATOM 891 C C . SER A 1 123 ? -3.202 -4.528 9.807 1.00 91.75 123 SER A C 1
ATOM 893 O O . SER A 1 123 ? -3.764 -4.468 10.898 1.00 91.75 123 SER A O 1
ATOM 895 N N . LEU A 1 124 ? -3.846 -4.268 8.663 1.00 91.38 124 LEU A N 1
ATOM 896 C CA . LEU A 1 124 ? -5.263 -3.912 8.597 1.00 91.38 124 LEU A CA 1
ATOM 897 C C . LEU A 1 124 ? -6.154 -5.028 9.162 1.00 91.38 124 LEU A C 1
ATOM 899 O O . LEU A 1 124 ? -7.042 -4.756 9.970 1.00 91.38 124 LEU A O 1
ATOM 903 N N . GLN A 1 125 ? -5.897 -6.280 8.770 1.00 90.94 125 GLN A N 1
ATOM 904 C CA . GLN A 1 125 ? -6.626 -7.442 9.284 1.00 90.94 125 GLN A CA 1
ATOM 905 C C . GLN A 1 125 ? -6.470 -7.590 10.798 1.00 90.94 125 GLN A C 1
ATOM 907 O O . GLN A 1 125 ? -7.465 -7.753 11.505 1.00 90.94 125 GLN A O 1
ATOM 912 N N . GLN A 1 126 ? -5.240 -7.484 11.304 1.00 92.06 126 GLN A N 1
ATOM 913 C CA . GLN A 1 126 ? -4.971 -7.563 12.736 1.00 92.06 126 GLN A CA 1
ATOM 914 C C . GLN A 1 126 ? -5.722 -6.466 13.499 1.00 92.06 126 GLN A C 1
ATOM 916 O O . GLN A 1 126 ? -6.368 -6.735 14.511 1.00 92.06 126 GLN A O 1
ATOM 921 N N . GLN A 1 127 ? -5.691 -5.235 12.994 1.00 89.56 127 GLN A N 1
ATOM 922 C CA . GLN A 1 127 ? -6.352 -4.105 13.638 1.00 89.56 127 GLN A CA 1
ATOM 923 C C . GLN A 1 127 ? -7.878 -4.265 13.657 1.00 89.56 127 GLN A C 1
ATOM 925 O O . GLN A 1 127 ? -8.524 -3.951 14.657 1.00 89.56 127 GLN A O 1
ATOM 930 N N . GLN A 1 128 ? -8.454 -4.824 12.590 1.00 88.38 128 GLN A N 1
ATOM 931 C CA . GLN A 1 128 ? -9.876 -5.156 12.533 1.00 88.38 128 GLN A CA 1
ATOM 932 C C . GLN A 1 128 ? -10.251 -6.265 13.530 1.00 88.38 128 GLN A C 1
ATOM 934 O O . GLN A 1 128 ? -11.324 -6.221 14.134 1.00 88.38 128 GLN A O 1
ATOM 939 N N . GLN A 1 129 ? -9.370 -7.242 13.742 1.00 90.25 129 GLN A N 1
ATOM 940 C CA . GLN A 1 129 ? -9.589 -8.315 14.710 1.00 90.25 129 GLN A CA 1
ATOM 941 C C . GLN A 1 129 ? -9.545 -7.795 16.156 1.00 90.25 129 GLN A C 1
ATOM 943 O O . GLN A 1 129 ? -10.410 -8.140 16.963 1.00 90.25 129 GLN A O 1
ATOM 948 N N . ILE A 1 130 ? -8.595 -6.907 16.464 1.00 90.50 130 ILE A N 1
ATOM 949 C CA . ILE A 1 130 ? -8.495 -6.248 17.776 1.00 90.50 130 ILE A CA 1
ATOM 950 C C . ILE A 1 130 ? -9.744 -5.402 18.047 1.00 90.50 130 ILE A C 1
ATOM 952 O O . ILE A 1 130 ? -10.332 -5.508 19.123 1.00 90.50 130 ILE A O 1
ATOM 956 N N . ALA A 1 131 ? -10.189 -4.610 17.067 1.00 87.88 131 ALA A N 1
ATOM 957 C CA . ALA A 1 131 ? -11.386 -3.783 17.207 1.00 87.88 131 ALA A CA 1
ATOM 958 C C . ALA A 1 131 ? -12.641 -4.623 17.510 1.00 87.88 131 ALA A C 1
ATOM 960 O O . ALA A 1 131 ? -13.427 -4.269 18.388 1.00 87.88 131 ALA A O 1
ATOM 961 N N . GLN A 1 132 ? -12.807 -5.770 16.843 1.00 88.50 132 GLN A N 1
ATOM 962 C CA . GLN A 1 132 ? -13.920 -6.688 17.115 1.00 88.50 132 GLN A CA 1
ATOM 963 C C . GLN A 1 132 ? -13.850 -7.310 18.514 1.00 88.50 132 GLN A C 1
ATOM 965 O O . GLN A 1 132 ? -14.881 -7.467 19.171 1.00 88.50 132 GLN A O 1
ATOM 970 N N . GLN A 1 133 ? -12.651 -7.660 18.985 1.00 90.06 133 GLN A N 1
ATOM 971 C CA . GLN A 1 133 ? -12.478 -8.213 20.327 1.00 90.06 133 GLN A CA 1
ATOM 972 C C . GLN A 1 133 ? -12.823 -7.180 21.406 1.00 90.06 133 GLN A C 1
ATOM 974 O O . GLN A 1 133 ? -13.572 -7.495 22.331 1.00 90.06 133 GLN A O 1
ATOM 979 N N . GLN A 1 134 ? -12.332 -5.945 21.265 1.00 89.62 134 GLN A N 1
ATOM 980 C CA . GLN A 1 134 ? -12.651 -4.863 22.198 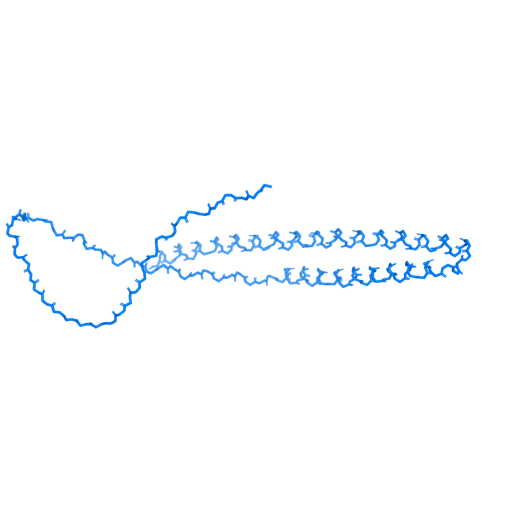1.00 89.62 134 GLN A CA 1
ATOM 981 C C . GLN A 1 134 ? -14.152 -4.568 22.224 1.00 89.62 134 GLN A C 1
ATOM 983 O O . GLN A 1 134 ? -14.733 -4.456 23.301 1.00 89.62 134 GLN A O 1
ATOM 988 N N . HIS A 1 135 ? -14.798 -4.533 21.055 1.00 87.69 135 HIS A N 1
ATOM 989 C CA . HIS A 1 135 ? -16.234 -4.285 20.966 1.00 87.69 135 HIS A CA 1
ATOM 990 C C . HIS A 1 135 ? -17.066 -5.351 21.699 1.00 87.69 135 HIS A C 1
ATOM 992 O O . HIS A 1 135 ? -17.986 -5.011 22.441 1.00 87.69 135 HIS A O 1
ATOM 998 N N . GLN A 1 136 ? -16.721 -6.637 21.567 1.00 88.00 136 GLN A N 1
ATOM 999 C CA . GLN A 1 136 ? -17.406 -7.704 22.313 1.00 88.00 136 GLN A CA 1
ATOM 1000 C C . GLN A 1 136 ? -17.218 -7.580 23.829 1.00 88.00 136 GLN A C 1
ATOM 1002 O O . GLN A 1 136 ? -18.155 -7.817 24.595 1.00 88.00 136 GLN A O 1
ATOM 1007 N N . GLN A 1 137 ? -16.016 -7.204 24.267 1.00 89.81 137 GLN A N 1
ATOM 1008 C CA . GLN A 1 137 ? -15.712 -7.020 25.684 1.00 89.81 137 GLN A CA 1
ATOM 1009 C C . GLN A 1 137 ? -16.503 -5.842 26.272 1.00 89.81 137 GLN A C 1
ATOM 1011 O O . GLN A 1 137 ? -17.057 -5.937 27.370 1.00 89.81 137 GLN A O 1
ATOM 1016 N N . GLU A 1 138 ? -16.623 -4.753 25.512 1.00 89.31 138 GLU A N 1
ATOM 1017 C CA . GLU A 1 138 ? -17.440 -3.605 25.890 1.00 89.31 138 GLU A CA 1
ATOM 1018 C C . GLU A 1 138 ? -18.931 -3.957 25.951 1.00 89.31 138 GLU A C 1
ATOM 1020 O O . GLU A 1 138 ? -19.600 -3.594 26.921 1.00 89.31 138 GLU A O 1
ATOM 1025 N N . LEU A 1 139 ? -19.436 -4.740 24.993 1.00 89.00 139 LEU A N 1
ATOM 1026 C CA . LEU A 1 139 ? -20.824 -5.204 24.990 1.00 89.00 139 LEU A CA 1
ATOM 1027 C C . LEU A 1 139 ? -21.151 -6.041 26.240 1.00 89.00 139 LEU A C 1
ATOM 1029 O O . LEU A 1 139 ? -22.202 -5.854 26.857 1.00 89.00 139 LEU A O 1
ATOM 1033 N N . GLN A 1 140 ? -20.237 -6.928 26.657 1.00 89.06 140 GLN A N 1
ATOM 1034 C CA . GLN A 1 140 ? -20.389 -7.686 27.905 1.00 89.06 140 GLN A CA 1
ATOM 1035 C C . GLN A 1 140 ? -20.421 -6.770 29.128 1.00 89.06 140 GLN A C 1
ATOM 1037 O O . GLN A 1 140 ? -21.309 -6.922 29.970 1.00 89.06 140 GLN A O 1
ATOM 1042 N N . ARG A 1 141 ? -19.512 -5.787 29.220 1.00 91.06 141 ARG A N 1
ATOM 1043 C CA . ARG A 1 141 ? -19.563 -4.811 30.322 1.00 91.06 141 ARG A CA 1
ATOM 1044 C C . ARG A 1 141 ? -20.878 -4.041 30.348 1.00 91.06 141 ARG A C 1
ATOM 1046 O O . ARG A 1 141 ? -21.363 -3.714 31.428 1.00 91.06 141 ARG A O 1
ATOM 1053 N N . GLN A 1 142 ? -21.424 -3.692 29.187 1.00 89.00 142 GLN A N 1
ATOM 1054 C CA . GLN A 1 142 ? -22.651 -2.905 29.100 1.00 89.00 142 GLN A CA 1
ATOM 1055 C C . GLN A 1 142 ? -23.869 -3.720 29.557 1.00 89.00 142 GLN A C 1
ATOM 1057 O O . GLN A 1 142 ? -24.694 -3.214 30.315 1.00 89.00 142 GLN A O 1
ATOM 1062 N N . GLN A 1 143 ? -23.943 -5.004 29.187 1.00 89.12 143 GLN A N 1
ATOM 1063 C CA . GLN A 1 143 ? -24.973 -5.914 29.705 1.00 89.12 143 GLN A CA 1
ATOM 1064 C C . GLN A 1 143 ? -24.851 -6.135 31.217 1.00 89.12 143 GLN A C 1
ATOM 1066 O O . GLN A 1 143 ? -25.858 -6.193 31.917 1.00 89.12 143 GLN A O 1
ATOM 1071 N N . GLN A 1 144 ? -23.629 -6.234 31.743 1.00 89.69 144 GLN A N 1
ATOM 1072 C CA . GLN A 1 144 ? -23.413 -6.427 33.179 1.00 89.69 144 GLN A CA 1
ATOM 1073 C C . GLN A 1 144 ? -23.779 -5.177 34.000 1.00 89.69 144 GLN A C 1
ATOM 1075 O O . GLN A 1 144 ? -24.260 -5.298 35.122 1.00 89.69 144 GLN A O 1
ATOM 1080 N N . GLN A 1 145 ? -23.603 -3.976 33.437 1.00 89.94 145 GLN A N 1
ATOM 1081 C CA . GLN A 1 145 ? -24.066 -2.725 34.051 1.00 89.94 145 GLN A CA 1
ATOM 1082 C C . GLN A 1 145 ? -25.593 -2.585 34.021 1.00 89.94 145 GLN A C 1
ATOM 1084 O O . GLN A 1 145 ? -26.164 -2.079 34.979 1.00 89.94 145 GLN A O 1
ATOM 1089 N N . GLN A 1 146 ? -26.262 -3.061 32.965 1.00 86.25 146 GLN A N 1
ATOM 1090 C CA . GLN A 1 146 ? -27.730 -3.050 32.898 1.00 86.25 146 GLN A CA 1
ATOM 1091 C C . GLN A 1 146 ? -28.388 -4.018 33.886 1.00 86.25 146 GLN A C 1
ATOM 1093 O O . GLN A 1 146 ? -29.494 -3.753 34.321 1.00 86.25 146 GLN A O 1
ATOM 1098 N N . GLN A 1 147 ? -27.719 -5.110 34.268 1.00 84.56 147 GLN A N 1
ATOM 1099 C CA . GLN A 1 147 ? -28.239 -6.039 35.283 1.00 84.56 147 GLN A CA 1
ATOM 1100 C C . GLN A 1 147 ? -28.065 -5.543 36.728 1.00 84.56 147 GLN A C 1
ATOM 1102 O O . GLN A 1 147 ? -28.632 -6.134 37.640 1.00 84.56 147 GLN A O 1
ATOM 1107 N N . GLN A 1 148 ? -27.247 -4.509 36.948 1.00 79.50 148 GLN A N 1
ATOM 1108 C CA . GLN A 1 148 ? -27.001 -3.932 38.275 1.00 79.50 148 GLN A CA 1
ATOM 1109 C C . GLN A 1 148 ? -27.837 -2.673 38.558 1.00 79.50 148 GLN A C 1
ATOM 1111 O O . GLN A 1 148 ? -27.698 -2.100 39.638 1.00 79.50 148 GLN A O 1
ATOM 1116 N N . GLN A 1 149 ? -28.671 -2.242 37.608 1.00 66.94 149 GLN A N 1
ATOM 1117 C CA . GLN A 1 149 ? -29.659 -1.170 37.775 1.00 66.94 149 GLN A CA 1
ATOM 1118 C C . GLN A 1 149 ? -31.065 -1.761 37.826 1.00 66.94 149 GLN A C 1
ATOM 1120 O O . GLN A 1 149 ? -31.895 -1.185 38.560 1.00 66.94 149 GLN A O 1
#